Protein AF-A0A7S1M276-F1 (afdb_monomer_lite)

Structure (mmCIF, N/CA/C/O backbone):
data_AF-A0A7S1M276-F1
#
_entry.id   AF-A0A7S1M276-F1
#
loop_
_atom_site.group_PDB
_atom_site.id
_atom_site.type_symbol
_atom_site.label_atom_id
_atom_site.label_alt_id
_atom_site.label_comp_id
_atom_site.label_asym_id
_atom_site.label_entity_id
_atom_site.label_seq_id
_atom_site.pdbx_PDB_ins_code
_atom_site.Cartn_x
_atom_site.Cartn_y
_atom_site.Cartn_z
_atom_site.occupancy
_atom_site.B_iso_or_equiv
_atom_site.auth_seq_id
_atom_site.auth_comp_id
_atom_site.auth_asym_id
_atom_site.auth_atom_id
_atom_site.pdbx_PDB_model_num
ATOM 1 N N . ALA A 1 1 ? -27.786 -17.813 23.259 1.00 50.69 1 ALA A N 1
ATOM 2 C CA . ALA A 1 1 ? -26.524 -17.750 24.029 1.00 50.69 1 ALA A CA 1
ATOM 3 C C . ALA A 1 1 ? -25.280 -17.532 23.144 1.00 50.69 1 ALA A C 1
ATOM 5 O O . ALA A 1 1 ? -24.172 -17.739 23.617 1.00 50.69 1 ALA A O 1
ATOM 6 N N . ASP A 1 2 ? -25.424 -17.031 21.908 1.00 55.12 2 ASP A N 1
ATOM 7 C CA . ASP A 1 2 ? -24.347 -17.072 20.897 1.00 55.12 2 ASP A CA 1
ATOM 8 C C . ASP A 1 2 ? -23.621 -15.723 20.662 1.00 55.12 2 ASP A C 1
ATOM 10 O O . ASP A 1 2 ? -22.600 -15.626 19.993 1.00 55.12 2 ASP A O 1
ATOM 14 N N . HIS A 1 3 ? -24.090 -14.636 21.281 1.00 55.97 3 HIS A N 1
ATOM 15 C CA . HIS A 1 3 ? -23.561 -13.293 21.001 1.00 55.97 3 HIS A CA 1
ATOM 16 C C . HIS A 1 3 ? -22.234 -12.965 21.725 1.00 55.97 3 HIS A C 1
ATOM 18 O O . HIS A 1 3 ? -21.587 -11.964 21.416 1.00 55.97 3 HIS A O 1
ATOM 24 N N . LYS A 1 4 ? -21.803 -13.778 22.705 1.00 55.59 4 LYS A N 1
ATOM 25 C CA . LYS A 1 4 ? -20.580 -13.525 23.500 1.00 55.59 4 LYS A CA 1
ATOM 26 C C . LYS A 1 4 ? -19.310 -14.130 22.880 1.00 55.59 4 LYS A C 1
ATOM 28 O O . LYS A 1 4 ? -18.226 -13.589 23.094 1.00 55.59 4 LYS A O 1
ATOM 33 N N . GLY A 1 5 ? -19.434 -15.194 22.079 1.00 59.47 5 GLY A N 1
ATOM 34 C CA . GLY A 1 5 ? -18.297 -15.888 21.454 1.00 59.47 5 GLY A CA 1
ATOM 35 C C . GLY A 1 5 ? -17.595 -15.055 20.376 1.00 59.47 5 GLY A C 1
ATOM 36 O O . GLY A 1 5 ? -16.368 -14.933 20.382 1.00 59.47 5 GLY A O 1
ATOM 37 N N . GLY A 1 6 ? -18.368 -14.383 19.514 1.00 62.91 6 GLY A N 1
ATOM 38 C CA . GLY A 1 6 ? -17.825 -13.552 18.431 1.00 62.91 6 GLY A CA 1
ATOM 39 C C . GLY A 1 6 ? -17.013 -12.344 18.915 1.00 62.91 6 GLY A C 1
ATOM 40 O O . GLY A 1 6 ? -16.021 -11.968 18.293 1.00 62.91 6 GLY A O 1
ATOM 41 N N . TRP A 1 7 ? -17.372 -11.765 20.064 1.00 59.84 7 TRP A N 1
ATOM 42 C CA . TRP A 1 7 ? -16.653 -10.623 20.642 1.00 59.84 7 TRP A CA 1
ATOM 43 C C . TRP A 1 7 ? -15.293 -11.010 21.229 1.00 59.84 7 TRP A C 1
ATOM 45 O O . TRP A 1 7 ? -14.335 -10.245 21.116 1.00 59.84 7 TRP A O 1
ATOM 55 N N . ALA A 1 8 ? -15.180 -12.199 21.826 1.00 64.69 8 ALA A N 1
ATOM 56 C CA . ALA A 1 8 ? -13.912 -12.699 22.351 1.00 64.69 8 ALA A CA 1
ATOM 57 C C . ALA A 1 8 ? -12.942 -13.095 21.221 1.00 64.69 8 ALA A C 1
ATOM 59 O O . ALA A 1 8 ? -11.752 -12.786 21.298 1.00 64.69 8 ALA A O 1
ATOM 60 N N . ALA A 1 9 ? -13.454 -13.711 20.148 1.00 66.69 9 ALA A N 1
ATOM 61 C CA . ALA A 1 9 ? -12.671 -14.047 18.959 1.00 66.69 9 ALA A CA 1
ATOM 62 C C . ALA A 1 9 ? -12.153 -12.792 18.233 1.00 66.69 9 ALA A C 1
ATOM 64 O O . ALA A 1 9 ? -10.959 -12.710 17.943 1.00 66.69 9 ALA A O 1
ATOM 65 N N . LYS A 1 10 ? -13.007 -11.772 18.035 1.00 64.56 10 LYS A N 1
ATOM 66 C CA . LYS A 1 10 ? -12.594 -10.478 17.461 1.00 64.56 10 LYS A CA 1
ATOM 67 C C . LYS A 1 10 ? -11.491 -9.810 18.281 1.00 64.56 10 LYS A C 1
ATOM 69 O O . LYS A 1 10 ? -10.485 -9.409 17.711 1.00 64.56 10 LYS A O 1
ATOM 74 N N . LYS A 1 11 ? -11.625 -9.760 19.612 1.00 65.44 11 LYS A N 1
ATOM 75 C CA . LYS A 1 11 ? -10.604 -9.157 20.490 1.00 65.44 11 LYS A CA 1
ATOM 76 C C . LYS A 1 11 ? -9.255 -9.878 20.421 1.00 65.44 11 LYS A C 1
ATOM 78 O O . LYS A 1 11 ? -8.218 -9.222 20.453 1.00 65.44 11 LYS A O 1
ATOM 83 N N . ARG A 1 12 ? -9.256 -11.212 20.311 1.00 67.44 12 ARG A N 1
ATOM 84 C CA . ARG A 1 12 ? -8.026 -12.004 20.143 1.00 67.44 12 ARG A CA 1
ATOM 85 C C . ARG A 1 12 ? -7.366 -11.737 18.796 1.00 67.44 12 ARG A C 1
ATOM 87 O O . ARG A 1 12 ? -6.171 -11.460 18.766 1.00 67.44 12 ARG A O 1
ATOM 94 N N . LEU A 1 13 ? -8.144 -11.757 17.714 1.00 69.25 13 LEU A N 1
ATOM 95 C CA . LEU A 1 13 ? -7.645 -11.465 16.371 1.00 69.25 13 LEU A CA 1
ATOM 96 C C . LEU A 1 13 ? -7.062 -10.047 16.295 1.00 69.25 13 LEU A C 1
ATOM 98 O O . LEU A 1 13 ? -5.935 -9.878 15.847 1.00 69.25 13 LEU A O 1
ATOM 102 N N . GLN A 1 14 ? -7.768 -9.050 16.838 1.00 68.12 14 GLN A N 1
ATOM 103 C CA . GLN A 1 14 ? -7.281 -7.670 16.916 1.00 68.12 14 GLN A CA 1
ATOM 104 C C . GLN A 1 14 ? -5.956 -7.559 17.672 1.00 68.12 14 GLN A C 1
ATOM 106 O O . GLN A 1 14 ? -5.061 -6.840 17.238 1.00 68.12 14 GLN A O 1
ATOM 111 N N . HIS A 1 15 ? -5.800 -8.279 18.786 1.00 66.62 15 HIS A N 1
ATOM 112 C CA . HIS A 1 15 ? -4.565 -8.229 19.565 1.00 66.62 15 HIS A CA 1
ATOM 113 C C . HIS A 1 15 ? -3.370 -8.821 18.800 1.00 66.62 15 HIS A C 1
ATOM 115 O O . HIS A 1 15 ? -2.293 -8.229 18.799 1.00 66.62 15 HIS A O 1
ATOM 121 N N . TYR A 1 16 ? -3.568 -9.946 18.104 1.00 68.31 16 TYR A N 1
ATOM 122 C CA . TYR A 1 16 ? -2.528 -10.564 17.275 1.00 68.31 16 TYR A CA 1
ATOM 123 C C . TYR A 1 16 ? -2.155 -9.700 16.065 1.00 68.31 16 TYR A C 1
ATOM 125 O O . TYR A 1 16 ? -0.972 -9.465 15.825 1.00 68.31 16 TYR A O 1
ATOM 133 N N . VAL A 1 17 ? -3.150 -9.177 15.344 1.00 70.12 17 VAL A N 1
ATOM 134 C CA . VAL A 1 17 ? -2.938 -8.322 14.164 1.00 70.12 17 VAL A CA 1
ATOM 135 C C . VAL A 1 17 ? -2.213 -7.031 14.549 1.00 70.12 17 VAL A C 1
ATOM 137 O O . VAL A 1 17 ? -1.264 -6.627 13.879 1.00 70.12 17 VAL A O 1
ATOM 140 N N . ARG A 1 18 ? -2.574 -6.429 15.687 1.00 68.50 18 ARG A N 1
ATOM 141 C CA . ARG A 1 18 ? -1.915 -5.223 16.201 1.00 68.50 18 ARG A CA 1
ATOM 142 C C . ARG A 1 18 ? -0.447 -5.456 16.558 1.00 68.50 18 ARG A C 1
ATOM 144 O O . ARG A 1 18 ? 0.376 -4.562 16.374 1.00 68.50 18 ARG A O 1
ATOM 151 N N . HIS A 1 19 ? -0.113 -6.640 17.067 1.00 68.88 19 HIS A N 1
ATOM 152 C CA . HIS A 1 19 ? 1.271 -6.995 17.379 1.00 68.88 19 HIS A CA 1
ATOM 153 C C . HIS A 1 19 ? 2.093 -7.267 16.113 1.00 68.88 19 HIS A C 1
ATOM 155 O O . HIS A 1 19 ? 3.271 -6.926 16.061 1.00 68.88 19 HIS A O 1
ATOM 161 N N . PHE A 1 20 ? 1.459 -7.840 15.088 1.00 69.75 20 PHE A N 1
ATOM 162 C CA . PHE A 1 20 ? 2.086 -8.125 13.802 1.00 69.75 20 PHE A CA 1
ATOM 163 C C . PHE A 1 20 ? 2.423 -6.841 13.026 1.00 69.75 20 PHE A C 1
ATOM 165 O O . PHE A 1 20 ? 3.563 -6.662 12.603 1.00 69.75 20 PHE A O 1
ATOM 172 N N . TYR A 1 21 ? 1.472 -5.906 12.930 1.00 69.88 21 TYR A N 1
ATOM 173 C CA . TYR A 1 21 ? 1.649 -4.637 12.214 1.00 69.88 21 TYR A CA 1
ATOM 174 C C . TYR A 1 21 ? 2.660 -3.684 12.881 1.00 69.88 21 TYR A C 1
ATOM 176 O O . TYR A 1 21 ? 3.413 -2.999 12.198 1.00 69.88 21 TYR A O 1
ATOM 184 N N . ARG A 1 22 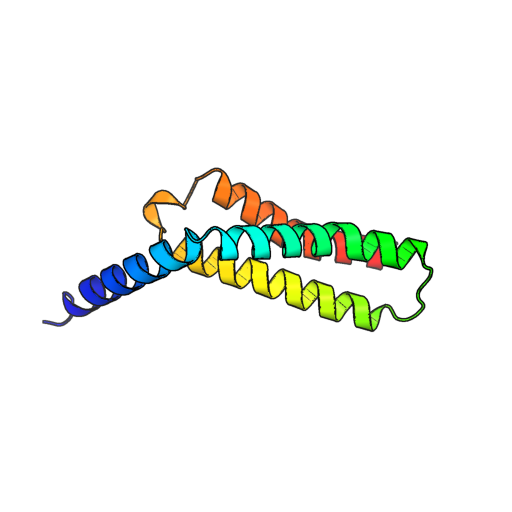? 2.751 -3.668 14.220 1.00 70.50 22 ARG A N 1
ATOM 185 C CA . ARG A 1 22 ? 3.721 -2.820 14.949 1.00 70.50 22 ARG A CA 1
ATOM 186 C C . ARG A 1 22 ? 5.183 -3.254 14.807 1.00 70.50 22 ARG A C 1
ATOM 188 O O . ARG A 1 22 ? 6.071 -2.592 15.346 1.00 70.50 22 ARG A O 1
ATOM 195 N N . GLY A 1 23 ? 5.456 -4.372 14.140 1.00 77.50 23 GLY A N 1
ATOM 196 C CA . GLY A 1 23 ? 6.817 -4.838 13.932 1.00 77.50 23 GLY A CA 1
ATOM 197 C C . GLY A 1 23 ? 7.580 -3.943 12.956 1.00 77.50 23 GLY A C 1
ATOM 198 O O . GLY A 1 23 ? 7.196 -3.819 11.799 1.00 77.50 23 GLY A O 1
ATOM 199 N N . VAL A 1 24 ? 8.743 -3.431 13.372 1.00 77.31 24 VAL A N 1
ATOM 200 C CA . VAL A 1 24 ? 9.681 -2.686 12.500 1.00 77.31 24 VAL A CA 1
ATOM 201 C C . VAL A 1 24 ? 10.009 -3.453 11.213 1.00 77.31 24 VAL A C 1
ATOM 203 O O . VAL A 1 24 ? 10.177 -2.858 10.156 1.00 77.31 24 VAL A O 1
ATOM 206 N N . ARG A 1 25 ? 10.057 -4.789 11.277 1.00 79.06 25 ARG A N 1
ATOM 207 C CA . ARG A 1 25 ? 10.296 -5.649 10.107 1.00 79.06 25 ARG A CA 1
ATOM 208 C C . ARG A 1 25 ? 9.191 -5.529 9.060 1.00 79.06 25 ARG A C 1
ATOM 210 O O . ARG A 1 25 ? 9.491 -5.482 7.875 1.00 79.06 25 ARG A O 1
ATOM 217 N N . PHE A 1 26 ? 7.940 -5.483 9.508 1.00 79.12 26 PHE A N 1
ATOM 218 C CA . PHE A 1 26 ? 6.787 -5.332 8.630 1.00 79.12 26 PHE A CA 1
ATOM 219 C C . PHE A 1 26 ? 6.777 -3.931 8.015 1.00 79.12 26 PHE A C 1
ATOM 221 O O . PHE A 1 26 ? 6.673 -3.792 6.804 1.00 79.12 26 PHE A O 1
ATOM 228 N N . GLN A 1 27 ? 7.051 -2.908 8.826 1.00 80.88 27 GLN A N 1
ATOM 229 C CA . GLN A 1 27 ? 7.138 -1.526 8.358 1.00 80.88 27 GLN A CA 1
ATOM 230 C C . GLN A 1 27 ? 8.260 -1.305 7.324 1.00 80.88 27 GLN A C 1
ATOM 232 O O . GLN A 1 27 ? 8.047 -0.614 6.333 1.00 80.88 27 GLN A O 1
ATOM 237 N N . ILE A 1 28 ? 9.438 -1.917 7.509 1.00 85.88 28 ILE A N 1
ATOM 238 C CA . ILE A 1 28 ? 10.535 -1.861 6.525 1.00 85.88 28 ILE A CA 1
ATOM 239 C C . ILE A 1 28 ? 10.153 -2.593 5.236 1.00 85.88 28 ILE A C 1
ATOM 241 O O . ILE A 1 28 ? 10.424 -2.084 4.152 1.00 85.88 28 ILE A O 1
ATOM 245 N N . LEU A 1 29 ? 9.528 -3.769 5.342 1.00 86.38 29 LEU A N 1
ATOM 246 C CA . LEU A 1 29 ? 9.094 -4.540 4.176 1.00 86.38 29 LEU A CA 1
ATOM 247 C C . LEU A 1 29 ? 8.088 -3.746 3.340 1.00 86.38 29 LEU A C 1
ATOM 249 O O . LEU A 1 29 ? 8.220 -3.683 2.122 1.00 86.38 29 LEU A O 1
ATOM 253 N N . MET A 1 30 ? 7.140 -3.084 3.996 1.00 81.94 30 MET A N 1
ATOM 254 C CA . MET A 1 30 ? 6.124 -2.275 3.329 1.00 81.94 30 MET A CA 1
ATOM 255 C C . MET A 1 30 ? 6.693 -0.993 2.737 1.00 81.94 30 MET A C 1
ATOM 257 O O . MET A 1 30 ? 6.361 -0.637 1.610 1.00 81.94 30 MET A O 1
ATOM 261 N N . PHE A 1 31 ? 7.630 -0.348 3.430 1.00 84.38 31 PHE A N 1
ATOM 262 C CA . PHE A 1 31 ? 8.363 0.784 2.872 1.00 84.38 31 PHE A CA 1
ATOM 263 C C . PHE A 1 31 ? 9.169 0.384 1.625 1.00 84.38 31 PHE A C 1
ATOM 265 O O . PHE A 1 31 ? 9.149 1.092 0.622 1.00 84.38 31 PHE A O 1
ATOM 272 N N . ALA A 1 32 ? 9.828 -0.778 1.648 1.00 87.06 32 ALA A N 1
ATOM 273 C CA . ALA A 1 32 ? 10.542 -1.306 0.488 1.00 87.06 32 ALA A CA 1
ATOM 274 C C . ALA A 1 32 ? 9.590 -1.657 -0.668 1.00 87.06 32 ALA A C 1
ATOM 276 O O . ALA A 1 32 ? 9.891 -1.336 -1.816 1.00 87.06 32 ALA A O 1
ATOM 277 N N . ALA A 1 33 ? 8.432 -2.258 -0.377 1.00 84.56 33 ALA A N 1
ATOM 278 C CA . ALA A 1 33 ? 7.398 -2.532 -1.374 1.00 84.56 33 ALA A CA 1
ATOM 279 C C . ALA A 1 33 ? 6.875 -1.238 -2.021 1.00 84.56 33 ALA A C 1
ATOM 281 O O . ALA A 1 33 ? 6.674 -1.205 -3.230 1.00 84.56 33 ALA A O 1
ATOM 282 N N . LEU A 1 34 ? 6.738 -0.158 -1.245 1.00 84.19 34 LEU A N 1
ATOM 283 C CA . LEU A 1 34 ? 6.331 1.161 -1.738 1.00 84.19 34 LEU A CA 1
ATOM 284 C C . LEU A 1 34 ? 7.376 1.773 -2.675 1.00 84.19 34 LEU A C 1
ATOM 286 O O . LEU A 1 34 ? 7.033 2.255 -3.751 1.00 84.19 34 LEU A O 1
ATOM 290 N N . LEU A 1 35 ? 8.657 1.709 -2.300 1.00 86.75 35 LEU A N 1
ATOM 291 C CA . LEU A 1 35 ? 9.750 2.166 -3.161 1.00 86.75 35 LEU A CA 1
ATOM 292 C C . LEU A 1 35 ? 9.800 1.374 -4.471 1.00 86.75 35 LEU A C 1
ATOM 294 O O . LEU A 1 35 ? 9.977 1.962 -5.533 1.00 86.75 35 LEU A O 1
ATOM 298 N N . LEU A 1 36 ? 9.610 0.055 -4.412 1.00 85.44 36 LEU A N 1
ATOM 299 C CA . LEU A 1 36 ? 9.529 -0.765 -5.618 1.00 85.44 36 LEU A CA 1
ATOM 300 C C . LEU A 1 36 ? 8.309 -0.386 -6.462 1.00 85.44 36 LEU A C 1
ATOM 302 O O . LEU A 1 36 ? 8.464 -0.186 -7.656 1.00 85.44 36 LEU A O 1
ATOM 306 N N . ALA A 1 37 ? 7.128 -0.209 -5.870 1.00 83.44 37 ALA A N 1
ATOM 307 C CA . ALA A 1 37 ? 5.937 0.205 -6.616 1.00 83.44 37 ALA A CA 1
ATOM 308 C C . ALA A 1 37 ? 6.155 1.512 -7.394 1.00 83.44 37 ALA A C 1
ATOM 310 O O . ALA A 1 37 ? 5.669 1.639 -8.510 1.00 83.44 37 ALA A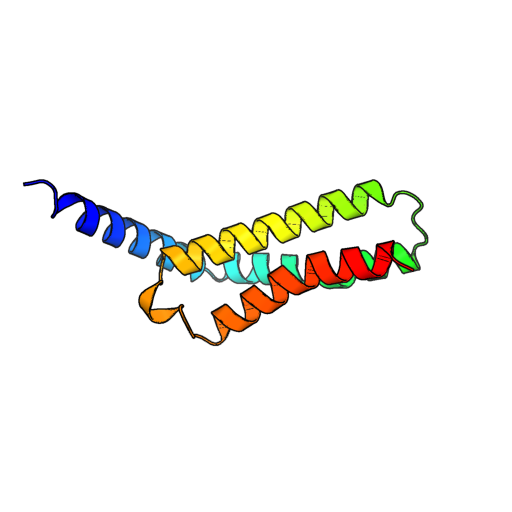 O 1
ATOM 311 N N . LEU A 1 38 ? 6.885 2.461 -6.797 1.00 83.12 38 LEU A N 1
ATOM 312 C CA . LEU A 1 38 ? 7.088 3.795 -7.354 1.00 83.12 38 LEU A CA 1
ATOM 313 C C . LEU A 1 38 ? 8.208 3.839 -8.401 1.00 83.12 38 LEU A C 1
ATOM 315 O O . LEU A 1 38 ? 8.042 4.432 -9.455 1.00 83.12 38 LEU A O 1
ATOM 319 N N . PHE A 1 39 ? 9.356 3.221 -8.115 1.00 84.75 39 PHE A N 1
ATOM 320 C CA . PHE A 1 39 ? 10.547 3.356 -8.959 1.00 84.75 39 PHE A CA 1
ATOM 321 C C . PHE A 1 39 ? 10.693 2.244 -10.002 1.00 84.75 39 PHE A C 1
ATOM 323 O O . PHE A 1 39 ? 11.454 2.401 -10.957 1.00 84.75 39 PHE A O 1
ATOM 330 N N . LEU A 1 40 ? 10.017 1.104 -9.832 1.00 83.50 40 LEU A N 1
ATOM 331 C CA . LEU A 1 40 ? 10.133 -0.017 -10.765 1.00 83.50 40 LEU A CA 1
ATOM 332 C C . LEU A 1 40 ? 9.545 0.298 -12.156 1.00 83.50 40 LEU A C 1
ATOM 334 O O . LEU A 1 40 ? 10.230 -0.017 -13.130 1.00 83.50 40 LEU A O 1
ATOM 338 N N . PRO A 1 41 ? 8.370 0.950 -12.290 1.00 81.31 41 PRO A N 1
ATOM 339 C CA . PRO A 1 41 ? 7.852 1.384 -13.592 1.00 81.31 41 PRO A CA 1
ATOM 340 C C . PRO A 1 41 ? 8.793 2.376 -14.282 1.00 81.31 41 PRO A C 1
ATOM 342 O O . PRO A 1 41 ? 9.153 2.182 -15.442 1.00 81.31 41 PRO A O 1
ATOM 345 N N . ASP A 1 42 ? 9.278 3.376 -13.540 1.00 83.38 42 ASP A N 1
ATOM 346 C CA . ASP A 1 42 ? 10.194 4.400 -14.051 1.00 83.38 42 ASP A CA 1
ATOM 347 C C . ASP A 1 42 ? 11.502 3.791 -14.584 1.00 83.38 42 ASP A C 1
ATOM 349 O O . ASP A 1 42 ? 11.953 4.110 -15.687 1.00 83.38 42 ASP A O 1
ATOM 353 N N . LEU A 1 43 ? 12.108 2.860 -13.835 1.00 83.81 43 LEU A N 1
ATOM 354 C CA . LEU A 1 43 ? 13.311 2.143 -14.272 1.00 83.81 43 LEU A CA 1
ATOM 355 C C . LEU A 1 43 ? 13.048 1.268 -15.503 1.00 83.81 43 LEU A C 1
ATOM 357 O O . LEU A 1 43 ? 13.916 1.155 -16.374 1.00 83.81 43 LEU A O 1
ATOM 361 N N . TRP A 1 44 ? 11.868 0.653 -15.592 1.00 80.75 44 TRP A N 1
ATOM 362 C CA . TRP A 1 44 ? 11.488 -0.191 -16.723 1.00 80.75 44 TRP A CA 1
ATOM 363 C C . TRP A 1 44 ? 11.347 0.616 -18.018 1.00 80.75 44 TRP A C 1
ATOM 365 O O . TRP A 1 44 ? 11.856 0.211 -19.065 1.00 80.75 44 TRP A O 1
ATOM 375 N N . VAL A 1 45 ? 10.739 1.801 -17.930 1.00 80.56 45 VAL A N 1
ATOM 376 C CA . VAL A 1 45 ? 10.625 2.744 -19.050 1.00 80.56 45 VAL A CA 1
ATOM 377 C C . VAL A 1 45 ? 12.009 3.229 -19.498 1.00 80.56 45 VAL A C 1
ATOM 379 O O . VAL A 1 45 ? 12.315 3.196 -20.691 1.00 80.56 45 VAL A O 1
ATOM 382 N N . ILE A 1 46 ? 12.888 3.606 -18.560 1.00 83.88 46 ILE A N 1
ATOM 383 C CA . ILE A 1 46 ? 14.249 4.083 -18.877 1.00 83.88 46 ILE A CA 1
ATOM 384 C C . ILE A 1 46 ? 15.093 2.993 -19.549 1.00 83.88 46 ILE A C 1
ATOM 386 O O . ILE A 1 46 ? 15.866 3.278 -20.464 1.00 83.88 46 ILE A O 1
ATOM 390 N N . THR A 1 47 ? 14.954 1.740 -19.114 1.00 83.25 47 THR A N 1
ATOM 391 C CA . THR A 1 47 ? 15.733 0.616 -19.654 1.00 83.25 47 THR A CA 1
ATOM 392 C C . THR A 1 47 ? 15.194 0.072 -20.980 1.00 83.25 47 THR A C 1
ATOM 394 O O . THR A 1 47 ? 15.834 -0.801 -21.565 1.00 83.25 47 THR A O 1
ATOM 397 N N . SER A 1 48 ? 14.071 0.601 -21.495 1.00 72.25 48 SER A N 1
ATOM 398 C CA . SER A 1 48 ? 13.415 0.131 -22.730 1.00 72.25 48 SER A CA 1
ATOM 399 C C . SER A 1 48 ? 13.241 -1.393 -22.765 1.00 72.25 48 SER A C 1
ATOM 401 O O . SER A 1 48 ? 13.418 -2.040 -23.799 1.00 72.25 48 SER A O 1
ATOM 403 N N . ALA A 1 49 ? 12.922 -1.992 -21.618 1.00 72.94 49 ALA A N 1
ATOM 404 C CA . ALA A 1 49 ? 12.727 -3.427 -21.530 1.00 72.94 49 ALA A CA 1
ATOM 405 C C . ALA A 1 49 ? 11.414 -3.814 -22.239 1.00 72.94 49 ALA A C 1
ATOM 407 O O . ALA A 1 49 ? 10.324 -3.400 -21.853 1.00 72.94 49 ALA A O 1
ATOM 408 N N . SER A 1 50 ? 11.513 -4.622 -23.298 1.00 69.25 50 SER A N 1
ATOM 409 C CA . SER A 1 50 ? 10.406 -4.910 -24.225 1.00 69.25 50 SER A CA 1
ATOM 410 C C . SER A 1 50 ? 9.280 -5.787 -23.656 1.00 69.25 50 SER A C 1
ATOM 412 O O . SER A 1 50 ? 8.289 -6.009 -24.343 1.00 69.25 50 SER A O 1
ATOM 414 N N . ASN A 1 51 ? 9.423 -6.310 -22.433 1.00 72.69 51 ASN A N 1
ATOM 415 C CA . ASN A 1 51 ? 8.463 -7.227 -21.807 1.00 72.69 51 ASN A CA 1
ATOM 416 C C . ASN A 1 51 ? 7.595 -6.518 -20.760 1.00 72.69 51 ASN A C 1
ATOM 418 O O . ASN A 1 51 ? 7.825 -6.648 -19.561 1.00 72.69 51 ASN A O 1
ATOM 422 N N . THR A 1 52 ? 6.569 -5.804 -21.207 1.00 73.81 52 THR A N 1
ATOM 423 C CA . THR A 1 52 ? 5.605 -5.134 -20.318 1.00 73.81 52 THR A CA 1
ATOM 424 C C . THR A 1 52 ? 4.834 -6.114 -19.426 1.00 73.81 52 THR A C 1
ATOM 426 O O . THR A 1 52 ? 4.567 -5.801 -18.274 1.00 73.81 52 THR A O 1
ATOM 429 N N . GLU A 1 53 ? 4.588 -7.350 -19.878 1.00 80.38 53 GLU A N 1
ATOM 430 C CA . GLU A 1 53 ? 3.841 -8.351 -19.095 1.00 80.38 53 GLU A CA 1
ATOM 431 C C . GLU A 1 53 ? 4.482 -8.675 -17.735 1.00 80.38 53 GLU A C 1
ATOM 433 O O . GLU A 1 53 ? 3.784 -8.891 -16.746 1.00 80.38 53 GLU A O 1
ATOM 438 N N . ALA A 1 54 ? 5.816 -8.718 -17.660 1.00 81.38 54 ALA A N 1
ATOM 439 C CA . ALA A 1 54 ? 6.513 -9.040 -16.415 1.00 81.38 54 ALA A CA 1
ATOM 440 C C . ALA A 1 54 ? 6.390 -7.912 -15.377 1.00 81.38 54 ALA A C 1
ATOM 442 O O . ALA A 1 54 ? 6.320 -8.187 -14.177 1.00 81.38 54 ALA A O 1
ATOM 443 N N . LEU A 1 55 ? 6.353 -6.661 -15.841 1.00 81.00 55 LEU A N 1
ATOM 444 C CA . LEU A 1 55 ? 6.188 -5.480 -15.002 1.00 81.00 55 LEU A CA 1
ATOM 445 C C . LEU A 1 55 ? 4.791 -5.481 -14.364 1.00 81.00 55 LEU A C 1
ATOM 447 O O . LEU A 1 55 ? 4.682 -5.392 -13.140 1.00 81.00 55 LEU A O 1
ATOM 451 N N . ASP A 1 56 ? 3.753 -5.706 -15.170 1.00 82.69 56 ASP A N 1
ATOM 452 C CA . ASP A 1 56 ? 2.354 -5.741 -14.733 1.00 82.69 56 ASP A CA 1
ATOM 453 C C . ASP A 1 56 ? 2.133 -6.770 -13.612 1.00 82.69 56 ASP A C 1
ATOM 455 O O . ASP A 1 56 ? 1.533 -6.466 -12.578 1.00 82.69 56 ASP A O 1
ATOM 459 N N . TRP A 1 57 ? 2.684 -7.983 -13.757 1.00 85.75 57 TRP A N 1
ATOM 460 C CA . TRP A 1 57 ? 2.588 -9.026 -12.728 1.00 85.75 57 TRP A CA 1
ATOM 461 C C . TRP A 1 57 ? 3.251 -8.631 -11.404 1.00 85.75 57 TRP A C 1
ATOM 463 O O . TRP A 1 57 ? 2.717 -8.936 -10.332 1.00 85.75 57 TRP A O 1
ATOM 473 N N . ILE A 1 58 ? 4.402 -7.954 -11.457 1.00 86.62 58 ILE A N 1
ATOM 474 C CA . ILE A 1 58 ? 5.104 -7.498 -10.253 1.00 86.62 58 ILE A CA 1
ATOM 475 C C . ILE A 1 58 ? 4.307 -6.383 -9.569 1.00 86.62 58 ILE A C 1
ATOM 477 O O . ILE A 1 58 ? 4.105 -6.445 -8.353 1.00 86.62 58 ILE A O 1
ATOM 481 N N . LEU A 1 59 ? 3.799 -5.406 -10.327 1.00 84.50 59 LEU A N 1
ATOM 482 C CA . LEU A 1 59 ? 2.981 -4.323 -9.776 1.00 84.50 59 LEU A CA 1
ATOM 483 C C . LEU A 1 59 ? 1.686 -4.847 -9.153 1.00 84.50 59 LEU A C 1
ATOM 485 O O . LEU A 1 59 ? 1.330 -4.425 -8.053 1.00 84.50 59 LEU A O 1
ATOM 489 N N . VAL A 1 60 ? 1.017 -5.808 -9.794 1.00 86.69 60 VAL A N 1
ATOM 490 C CA . VAL A 1 60 ? -0.173 -6.468 -9.235 1.00 86.69 60 VAL A CA 1
ATOM 491 C C . VAL A 1 60 ? 0.160 -7.198 -7.930 1.00 86.69 60 VAL A C 1
ATOM 493 O O . VAL A 1 60 ? -0.615 -7.125 -6.975 1.00 86.69 60 VAL A O 1
ATOM 496 N N . GLY A 1 61 ? 1.319 -7.858 -7.841 1.00 87.31 61 GLY A N 1
ATOM 497 C CA . GLY A 1 61 ? 1.778 -8.498 -6.604 1.00 87.31 61 GLY A CA 1
ATOM 498 C C . GLY A 1 61 ? 2.031 -7.501 -5.465 1.00 87.31 61 GLY A C 1
ATOM 499 O O . GLY A 1 61 ? 1.647 -7.745 -4.315 1.00 87.31 61 GLY A O 1
ATOM 500 N N . ILE A 1 62 ? 2.625 -6.348 -5.779 1.00 86.94 62 ILE A N 1
ATOM 501 C CA . ILE A 1 62 ? 2.854 -5.274 -4.805 1.00 86.94 62 ILE A CA 1
ATOM 502 C C . ILE A 1 62 ? 1.520 -4.649 -4.366 1.00 86.94 62 ILE A C 1
ATOM 504 O O . ILE A 1 62 ? 1.280 -4.496 -3.166 1.00 86.94 62 ILE A O 1
ATOM 508 N N . LEU A 1 63 ? 0.608 -4.385 -5.307 1.00 85.69 63 LEU A N 1
ATOM 509 C CA . LEU A 1 63 ? -0.742 -3.895 -5.024 1.00 85.69 63 LEU A CA 1
ATOM 510 C C . LEU A 1 63 ? -1.519 -4.865 -4.124 1.00 85.69 63 LEU A C 1
ATOM 512 O O . LEU A 1 63 ? -2.137 -4.441 -3.149 1.00 85.69 63 LEU A O 1
ATOM 516 N N . ALA A 1 64 ? -1.456 -6.169 -4.402 1.00 88.56 64 ALA A N 1
ATOM 517 C CA . ALA A 1 64 ? -2.091 -7.185 -3.568 1.00 88.56 64 ALA A CA 1
ATOM 518 C C . ALA A 1 64 ? -1.554 -7.155 -2.128 1.00 88.56 64 ALA A C 1
ATOM 520 O O . ALA A 1 64 ? -2.325 -7.302 -1.180 1.00 88.56 64 ALA A O 1
ATOM 521 N N . THR A 1 65 ? -0.254 -6.902 -1.953 1.00 85.31 65 THR A N 1
ATOM 522 C CA . THR A 1 65 ? 0.368 -6.771 -0.628 1.00 85.31 65 THR A CA 1
ATOM 523 C C . THR A 1 65 ? -0.169 -5.546 0.122 1.00 85.31 65 THR A C 1
ATOM 525 O O . THR A 1 65 ? -0.564 -5.678 1.282 1.00 85.31 65 THR A O 1
ATOM 528 N N . PHE A 1 66 ? -0.294 -4.392 -0.547 1.00 85.56 66 PHE A N 1
ATOM 529 C CA . PHE A 1 66 ? -0.914 -3.191 0.030 1.00 85.56 66 PHE A CA 1
ATOM 530 C C . PHE A 1 66 ? -2.381 -3.398 0.408 1.00 85.56 66 PHE A C 1
ATOM 532 O O . PHE A 1 66 ? -2.801 -2.994 1.489 1.00 85.56 66 PHE A O 1
ATOM 539 N N . VAL A 1 67 ? -3.163 -4.067 -0.442 1.00 86.94 67 VAL A N 1
ATOM 540 C CA . VAL A 1 67 ? -4.572 -4.366 -0.151 1.00 86.94 67 VAL A CA 1
ATOM 541 C C . VAL A 1 67 ? -4.696 -5.284 1.063 1.00 86.94 67 VAL A C 1
ATOM 543 O O . VAL A 1 67 ? -5.540 -5.048 1.928 1.00 86.94 67 VAL A O 1
ATOM 546 N N . VAL A 1 68 ? -3.855 -6.317 1.166 1.00 87.12 68 VAL A N 1
ATOM 547 C CA . VAL A 1 68 ? -3.849 -7.211 2.331 1.00 87.12 68 VAL A CA 1
ATOM 548 C C . VAL A 1 68 ? -3.509 -6.439 3.603 1.00 87.12 68 VAL A C 1
ATOM 550 O O . VAL A 1 68 ? -4.197 -6.611 4.607 1.00 87.12 68 VAL A O 1
ATOM 553 N N . GLU A 1 69 ? -2.501 -5.567 3.579 1.00 83.56 69 GLU A N 1
ATOM 554 C CA . GLU A 1 69 ? -2.168 -4.742 4.740 1.00 83.56 69 GLU A CA 1
ATOM 555 C C . GLU A 1 69 ? -3.297 -3.779 5.113 1.00 83.56 69 GLU A C 1
ATOM 557 O O . GLU A 1 69 ? -3.686 -3.729 6.282 1.00 83.56 69 GLU A O 1
ATOM 562 N N . PHE A 1 70 ? -3.866 -3.081 4.132 1.00 83.88 70 PHE A N 1
ATOM 563 C CA . PHE A 1 70 ? -4.998 -2.188 4.342 1.00 83.88 70 PHE A CA 1
ATOM 564 C C . PHE A 1 70 ? -6.163 -2.929 5.011 1.00 83.88 70 PHE A C 1
ATOM 566 O O . PHE A 1 70 ? -6.712 -2.464 6.009 1.00 83.88 70 PHE A O 1
ATOM 573 N N . LEU A 1 71 ? -6.498 -4.134 4.536 1.00 85.00 71 LEU A N 1
ATOM 574 C CA . LEU A 1 71 ? -7.532 -4.974 5.143 1.00 85.00 71 LEU A CA 1
ATOM 575 C C . LEU A 1 71 ? -7.154 -5.435 6.556 1.00 85.00 71 LEU A C 1
ATOM 577 O O . LEU A 1 71 ? -8.009 -5.442 7.444 1.00 85.00 71 LEU A O 1
ATOM 581 N N . LEU A 1 72 ? -5.892 -5.799 6.798 1.00 82.25 72 LEU A N 1
ATOM 582 C CA . LEU A 1 72 ? -5.415 -6.183 8.127 1.00 82.25 72 LEU A CA 1
ATOM 583 C C . LEU A 1 72 ? -5.511 -5.018 9.119 1.00 82.25 72 LEU A C 1
ATOM 585 O O . LEU A 1 72 ? -6.015 -5.215 10.226 1.00 82.25 72 LEU A O 1
ATOM 589 N N . GLN A 1 73 ? -5.095 -3.810 8.737 1.00 78.56 73 GLN A N 1
ATOM 590 C CA . GLN A 1 73 ? -5.207 -2.615 9.578 1.00 78.56 73 GLN A CA 1
ATOM 591 C C . GLN A 1 73 ? -6.679 -2.228 9.803 1.00 78.56 73 GLN A C 1
ATOM 593 O O . GLN A 1 73 ? -7.080 -1.946 10.937 1.00 78.56 73 GLN A O 1
ATOM 598 N N . LEU A 1 74 ? -7.514 -2.336 8.766 1.00 80.81 74 LEU A N 1
ATOM 599 C CA . LEU A 1 74 ? -8.952 -2.081 8.839 1.00 80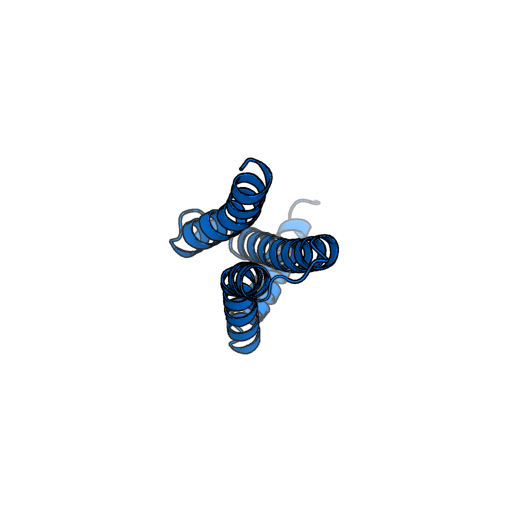.81 74 LEU A CA 1
ATOM 600 C C . LEU A 1 74 ? -9.668 -3.054 9.795 1.00 80.81 74 LEU A C 1
ATOM 602 O O . LEU A 1 74 ? -10.497 -2.635 10.604 1.00 80.81 74 LEU A O 1
ATOM 606 N N . ILE A 1 75 ? -9.329 -4.347 9.758 1.00 80.44 75 ILE A N 1
ATOM 607 C CA . ILE A 1 75 ? -9.895 -5.374 10.653 1.00 80.44 75 ILE A CA 1
ATOM 608 C C . ILE A 1 75 ? -9.310 -5.259 12.072 1.00 80.44 75 ILE A C 1
ATOM 610 O O . ILE A 1 75 ? -10.030 -5.431 13.061 1.00 80.44 75 ILE A O 1
ATOM 614 N N . GLY A 1 76 ? -8.011 -4.976 12.188 1.00 72.94 76 GLY A N 1
ATOM 615 C CA . GLY A 1 76 ? -7.284 -4.895 13.453 1.00 72.94 76 GLY A CA 1
ATOM 616 C C . GLY A 1 76 ? -7.679 -3.686 14.298 1.00 72.94 76 GLY A C 1
ATOM 617 O O . GLY A 1 76 ? -7.891 -3.819 15.506 1.00 72.94 76 GLY A O 1
ATOM 618 N N . GLU A 1 77 ? -7.853 -2.521 13.676 1.00 69.81 77 GLU A N 1
ATOM 619 C CA . GLU A 1 77 ? -8.094 -1.256 14.374 1.00 69.81 77 GLU A CA 1
ATOM 620 C C . GLU A 1 77 ? -9.263 -0.443 13.796 1.00 69.81 77 GLU A C 1
ATOM 622 O O . GLU A 1 77 ? -9.219 0.780 13.828 1.00 69.81 77 GLU A O 1
ATOM 627 N N . TRP A 1 78 ? -10.358 -1.082 13.365 1.00 67.31 78 TRP A N 1
ATOM 628 C CA . TRP A 1 78 ? -11.532 -0.403 12.779 1.00 67.31 78 TRP A CA 1
ATOM 629 C C . TRP A 1 78 ? -11.909 0.936 13.444 1.00 67.31 78 TRP A C 1
ATOM 631 O O . TRP A 1 78 ? -12.064 1.937 12.766 1.00 67.31 78 TRP A O 1
ATOM 641 N N . SER A 1 79 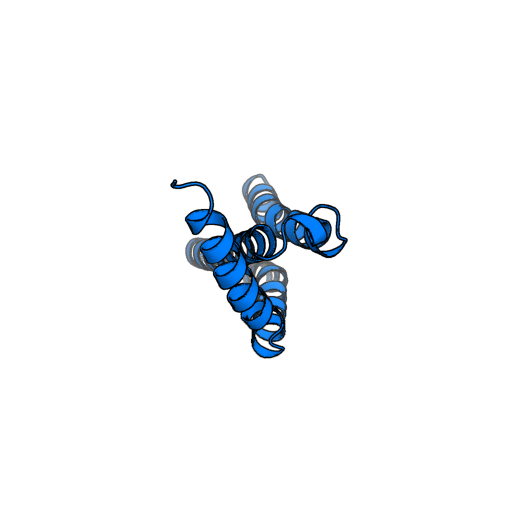? -12.013 1.002 14.776 1.00 67.00 79 SER A N 1
ATOM 642 C CA . SER A 1 79 ? -12.456 2.229 15.463 1.00 67.00 79 SER A CA 1
ATOM 643 C C . SER A 1 79 ? -11.402 3.340 15.575 1.00 67.00 79 SER A C 1
ATOM 645 O O . SER A 1 79 ? -11.784 4.480 15.810 1.00 67.00 79 SER A O 1
ATOM 647 N N . SER A 1 80 ? -10.108 3.018 15.501 1.00 67.50 80 SER A N 1
ATOM 648 C CA . SER A 1 80 ? -9.015 3.998 15.650 1.00 67.50 80 SER A CA 1
ATOM 649 C C . SER A 1 80 ? -8.366 4.337 14.308 1.00 67.50 80 SER A C 1
ATOM 651 O O . SER A 1 80 ? -7.756 5.392 14.153 1.00 67.50 80 SER A O 1
ATOM 653 N N . TYR A 1 81 ? -8.489 3.427 13.347 1.00 66.44 81 TYR A N 1
ATOM 654 C CA . TYR A 1 81 ? -7.900 3.515 12.025 1.00 66.44 81 TYR A CA 1
ATOM 655 C C . TYR A 1 81 ? -8.823 4.233 11.037 1.00 66.44 81 TYR A C 1
ATOM 657 O O . TYR A 1 81 ? -8.35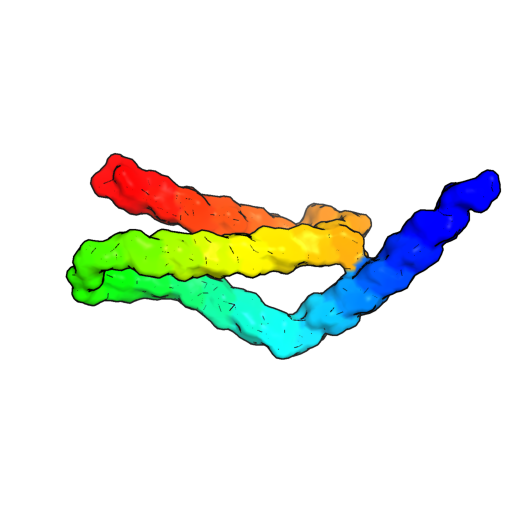4 5.024 10.223 1.00 66.44 81 TYR A O 1
ATOM 665 N N . PHE A 1 82 ? -10.142 4.036 11.151 1.00 65.69 82 PHE A N 1
ATOM 666 C CA . PHE A 1 82 ? -11.120 4.763 10.344 1.00 65.69 82 PHE A CA 1
ATOM 667 C C . PHE A 1 82 ? -10.989 6.265 10.637 1.00 65.69 82 PHE A C 1
ATOM 669 O O . PHE A 1 82 ? -11.126 6.682 11.787 1.00 65.69 82 PHE A O 1
ATOM 676 N N . LEU A 1 83 ? -10.697 7.057 9.598 1.00 67.75 83 LEU A N 1
ATOM 677 C CA . LEU A 1 83 ? -10.397 8.500 9.636 1.00 67.75 83 LEU A CA 1
ATOM 678 C C . LEU A 1 83 ? -8.977 8.928 10.067 1.00 67.75 83 LEU A C 1
ATOM 680 O O . LEU A 1 83 ? -8.705 10.129 10.106 1.00 67.75 83 LEU A O 1
ATOM 684 N N . SER A 1 84 ? -8.062 8.002 10.359 1.00 77.88 84 SER A N 1
ATOM 685 C CA . SER A 1 84 ? -6.669 8.357 10.666 1.00 77.88 84 SER A CA 1
ATOM 686 C C . SER A 1 84 ? -5.885 8.767 9.412 1.00 77.88 84 SER A C 1
ATOM 688 O O . SER A 1 84 ? -6.206 8.363 8.298 1.00 77.88 84 SER A O 1
ATOM 690 N N . PHE A 1 85 ? -4.806 9.536 9.585 1.00 78.25 85 PHE A N 1
ATOM 691 C CA . PHE A 1 85 ? -3.919 9.934 8.480 1.00 78.25 85 PHE A CA 1
ATOM 692 C C . PHE A 1 85 ? -3.368 8.729 7.692 1.00 78.25 85 PHE A C 1
ATOM 694 O O . PHE A 1 85 ? -3.301 8.774 6.469 1.00 78.25 85 PHE A O 1
ATOM 701 N N . ALA A 1 86 ? -3.047 7.630 8.383 1.00 73.31 86 ALA A N 1
ATOM 702 C CA . ALA A 1 86 ? -2.574 6.394 7.757 1.00 73.31 86 ALA A CA 1
ATOM 703 C C . ALA A 1 86 ? -3.610 5.770 6.806 1.00 73.31 86 ALA A C 1
ATOM 705 O O . ALA A 1 86 ? -3.251 5.336 5.723 1.00 73.31 86 ALA A O 1
ATOM 706 N N . PHE A 1 87 ? -4.901 5.823 7.152 1.00 79.25 87 PHE A N 1
ATOM 707 C CA . PHE A 1 87 ? -5.976 5.323 6.292 1.00 79.25 87 PHE A CA 1
ATOM 708 C C . PHE A 1 87 ? -6.063 6.098 4.974 1.00 79.25 87 PHE A C 1
ATOM 710 O O . PHE A 1 87 ? -6.218 5.508 3.909 1.00 79.25 87 PHE A O 1
ATOM 717 N N . TRP A 1 88 ? -5.934 7.425 5.037 1.00 82.00 88 TRP A N 1
ATOM 718 C CA . TRP A 1 88 ? -5.909 8.256 3.835 1.00 82.00 88 TRP A CA 1
ATOM 719 C C . TRP A 1 88 ? -4.656 8.005 2.992 1.00 82.00 88 TRP A C 1
ATOM 721 O O . TRP A 1 88 ? -4.760 7.957 1.770 1.00 82.00 88 TRP A O 1
ATOM 731 N N . MET A 1 89 ? -3.499 7.800 3.627 1.00 83.81 89 MET A N 1
ATOM 732 C CA . MET A 1 89 ? -2.255 7.455 2.933 1.00 83.81 89 MET A CA 1
ATOM 733 C C . MET A 1 89 ? -2.370 6.115 2.195 1.00 83.81 89 MET A C 1
ATOM 735 O O . MET A 1 89 ? -2.056 6.055 1.008 1.00 83.81 89 MET A O 1
ATOM 739 N N . ASP A 1 90 ? -2.877 5.076 2.861 1.00 83.06 90 ASP A N 1
ATOM 740 C CA . ASP A 1 90 ? -3.022 3.742 2.273 1.00 83.06 90 ASP A CA 1
ATOM 741 C C . ASP A 1 90 ? -4.059 3.742 1.140 1.00 83.06 90 ASP A C 1
ATOM 743 O O . ASP A 1 90 ? -3.834 3.119 0.105 1.00 83.06 90 ASP A O 1
ATOM 747 N N . ILE A 1 91 ? -5.156 4.505 1.263 1.00 84.25 91 ILE A N 1
ATOM 748 C CA . ILE A 1 91 ? -6.119 4.694 0.163 1.00 84.25 91 ILE A CA 1
ATOM 749 C C . ILE A 1 91 ? -5.463 5.360 -1.041 1.00 84.25 91 ILE A C 1
ATOM 751 O O . ILE A 1 91 ? -5.655 4.903 -2.167 1.00 84.25 91 ILE A O 1
ATOM 755 N N . VAL A 1 92 ? -4.704 6.436 -0.824 1.00 86.19 92 VAL A N 1
ATOM 756 C CA . VAL A 1 92 ? -4.015 7.121 -1.922 1.00 86.19 92 VAL A CA 1
ATOM 757 C C . VAL A 1 92 ? -2.995 6.188 -2.572 1.00 86.19 92 VAL A C 1
ATOM 759 O O . VAL A 1 92 ? -2.948 6.144 -3.795 1.00 86.19 92 VAL A O 1
ATOM 762 N N . GLY A 1 93 ? -2.252 5.393 -1.797 1.00 82.69 93 GLY A N 1
ATOM 763 C CA . GLY A 1 93 ? -1.291 4.419 -2.325 1.00 82.69 93 GLY A CA 1
ATOM 764 C C . GLY A 1 93 ? -1.939 3.271 -3.108 1.00 82.69 93 GLY A C 1
ATOM 765 O O . GLY A 1 93 ? -1.467 2.898 -4.180 1.00 82.69 93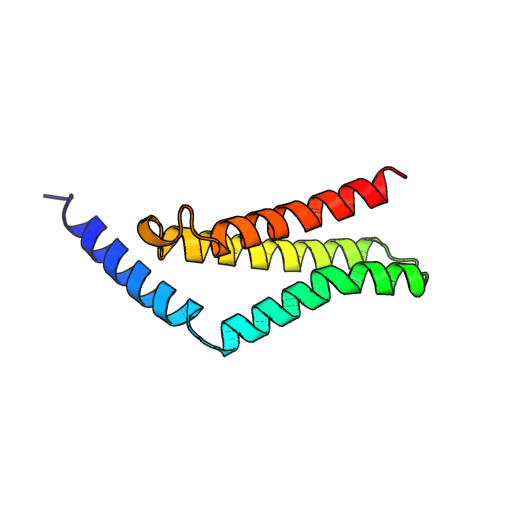 GLY A O 1
ATOM 766 N N . VAL A 1 94 ? -3.061 2.729 -2.626 1.00 83.88 94 VAL A N 1
ATOM 767 C CA . VAL A 1 94 ? -3.805 1.674 -3.338 1.00 83.88 94 VAL A CA 1
ATOM 768 C C . VAL A 1 94 ? -4.445 2.215 -4.616 1.00 83.88 94 VAL A C 1
ATOM 770 O O . VAL A 1 94 ? -4.512 1.493 -5.605 1.00 83.88 94 VAL A O 1
ATOM 773 N N . LEU A 1 95 ? -4.911 3.467 -4.620 1.00 83.81 95 LEU A N 1
ATOM 774 C CA . LEU A 1 95 ? -5.490 4.096 -5.809 1.00 83.81 95 LEU A CA 1
ATOM 775 C C . LEU A 1 95 ? -4.432 4.589 -6.799 1.00 83.81 95 LEU A C 1
ATOM 777 O O . LEU A 1 95 ? -4.708 4.604 -7.997 1.00 83.81 95 LEU A O 1
ATOM 781 N N . SER A 1 96 ? -3.238 4.971 -6.339 1.00 83.50 96 SER A N 1
ATOM 782 C CA . SER A 1 96 ? -2.192 5.495 -7.219 1.00 83.50 96 SER A CA 1
ATOM 783 C C . SER A 1 96 ? -1.671 4.436 -8.181 1.00 83.50 96 SER A C 1
ATOM 785 O O . SER A 1 96 ? -1.464 4.752 -9.342 1.00 83.50 96 SER A O 1
ATOM 787 N N . VAL A 1 97 ? -1.512 3.183 -7.741 1.00 78.62 97 VAL A N 1
ATOM 788 C CA . VAL A 1 97 ? -0.936 2.111 -8.576 1.00 78.62 97 VAL A CA 1
ATOM 789 C C . VAL A 1 97 ? -1.821 1.759 -9.790 1.00 78.62 97 VAL A C 1
ATOM 791 O O . VAL A 1 97 ? -1.308 1.762 -10.906 1.00 78.62 97 VAL A O 1
ATOM 794 N N . PRO A 1 98 ? -3.143 1.512 -9.656 1.00 76.69 98 PRO A N 1
ATOM 795 C CA . PRO A 1 98 ? -4.023 1.309 -10.808 1.00 76.69 98 PRO A CA 1
ATOM 796 C C . PRO A 1 98 ? -4.162 2.557 -11.682 1.00 76.69 98 PRO A C 1
ATOM 798 O O . PRO A 1 98 ? -4.276 2.432 -12.900 1.00 76.69 98 PRO A O 1
ATOM 801 N N . LEU A 1 99 ? -4.172 3.754 -11.076 1.00 77.06 99 LEU A N 1
ATOM 802 C CA . LEU A 1 99 ? -4.256 5.009 -11.823 1.00 77.06 99 LEU A CA 1
ATOM 803 C C . LEU A 1 99 ? -3.019 5.219 -12.695 1.00 77.06 99 LEU A C 1
ATOM 805 O O . LEU A 1 99 ? -3.178 5.537 -13.870 1.00 77.06 99 LEU A O 1
ATOM 809 N N . ASP A 1 100 ? -1.827 4.972 -12.158 1.00 71.44 100 ASP A N 1
ATOM 810 C CA . ASP A 1 100 ? -0.563 5.030 -12.894 1.00 71.44 100 ASP A CA 1
ATOM 811 C C . ASP A 1 100 ? -0.566 4.038 -14.066 1.00 71.44 100 ASP A C 1
ATOM 813 O O . ASP A 1 100 ? -0.361 4.412 -15.220 1.00 71.44 100 ASP A O 1
ATOM 817 N N . HIS A 1 101 ? -0.989 2.798 -13.811 1.00 68.31 101 HIS A N 1
ATOM 818 C CA . HIS A 1 101 ? -1.113 1.778 -14.850 1.00 68.31 101 HIS A CA 1
ATOM 819 C C . HIS A 1 101 ? -2.115 2.155 -15.958 1.00 68.31 101 HIS A C 1
ATOM 821 O O . HIS A 1 101 ? -1.859 1.910 -17.140 1.00 68.31 101 HIS A O 1
ATOM 827 N N . SER A 1 102 ? -3.255 2.752 -15.586 1.00 65.94 102 SER A N 1
ATOM 828 C CA . SER A 1 102 ? -4.304 3.179 -16.526 1.00 65.94 102 SER A CA 1
ATOM 829 C C . SER A 1 102 ? -3.915 4.413 -17.344 1.00 65.94 102 SER A C 1
ATOM 831 O O . SER A 1 102 ? -4.285 4.518 -18.514 1.00 65.94 102 SER A O 1
ATOM 833 N N . LEU A 1 103 ? -3.136 5.329 -16.758 1.00 58.47 103 LEU A N 1
ATOM 834 C CA . LEU A 1 103 ? -2.582 6.479 -17.464 1.00 58.47 103 LEU A CA 1
ATOM 835 C C . LEU A 1 103 ? -1.558 6.021 -18.503 1.00 58.47 103 LEU A C 1
ATOM 837 O O . LEU A 1 103 ? -1.633 6.466 -19.641 1.00 58.47 103 LEU A O 1
ATOM 841 N N . VAL A 1 104 ? -0.676 5.077 -18.167 1.00 56.88 104 VAL A N 1
ATOM 842 C CA . VAL A 1 104 ? 0.358 4.582 -19.094 1.00 56.88 104 VAL A CA 1
ATOM 843 C C . VAL A 1 104 ? -0.223 3.789 -20.275 1.00 56.88 104 VAL A C 1
ATOM 845 O O . VAL A 1 104 ? 0.337 3.834 -21.362 1.00 56.88 104 VAL A O 1
ATOM 848 N N . THR A 1 105 ? -1.354 3.094 -20.112 1.00 54.38 105 THR A N 1
ATOM 849 C CA . THR A 1 105 ? -1.973 2.322 -21.215 1.00 54.38 105 THR A CA 1
ATOM 850 C C . THR A 1 105 ? -2.874 3.143 -22.142 1.00 54.38 105 THR A C 1
ATOM 852 O O . THR A 1 105 ? -3.242 2.653 -23.209 1.00 54.38 105 THR A O 1
ATOM 855 N N . THR A 1 106 ? -3.248 4.368 -21.757 1.00 50.00 106 THR A N 1
ATOM 856 C CA . THR A 1 106 ? -4.175 5.212 -22.537 1.00 50.00 106 THR A CA 1
ATOM 857 C C . THR A 1 106 ? -3.453 6.230 -23.441 1.00 50.00 106 THR A C 1
ATOM 859 O O . THR A 1 106 ? -4.114 6.875 -24.256 1.00 50.00 106 THR A O 1
ATOM 862 N N . PHE A 1 107 ? -2.124 6.362 -23.345 1.00 43.62 107 PHE A N 1
ATOM 863 C CA . PHE A 1 107 ? -1.309 7.267 -24.171 1.00 43.62 107 PHE A CA 1
ATOM 864 C C . PHE A 1 107 ? -0.365 6.529 -25.121 1.00 43.62 107 PHE A C 1
ATOM 866 O O . PHE A 1 107 ? 0.205 5.495 -24.715 1.00 43.62 107 PHE A O 1
#

Foldseek 3Di:
DPPPVVVVVLVVLLVVLVVVCPDPVNVVVLVVLLVCLPCVVVVCVVVVPPCVVVVVVSNVVSLVVLVVNLVSCCSNCVPNLVPDPVNVVSVCSSVVSVVVVVVVVVD

Organism: Alexandrium catenella (NCBI:txid2925)

Radius of gyration: 17.56 Å; chains: 1; bounding box: 42×28×48 Å

Secondary structure (DSSP, 8-state):
--TTHHHHHHHHHHHHHHHHHT-HHHHHHHHHHHHHHHHHHHHHHHTT-S-HHHHHHHHHHHHHHHHHHHHHHHHHSHHHHTTSHHHHHHHHHHHHHHHHHHHHHH-

pLDDT: mean 75.66, std 10.12, range [43.62, 88.56]

Sequence (107 aa):
ADHKGGWAAKKRLQHYVRHFYRGVRFQILMFAALLLALFLPDLWVITSASNTEALDWILVGILATFVVEFLLQLIGEWSSYFLSFAFWMDIVGVLSVPLDHSLVTTF